Protein AF-A0A151SWX1-F1 (afdb_monomer_lite)

pLDDT: mean 77.58, std 15.82, range [44.19, 94.75]

Radius of gyration: 24.58 Å; chains: 1; bounding box: 54×52×32 Å

Foldseek 3Di:
DVVVVVVVVVVVPDDDDDDPPPPPDPDPDPVVVVVVVVCQQPPDPPHVDDQVRCCVVVVDGPVVVVVVVVVCVVPDVVD

Structure (mmCIF, N/CA/C/O backbone):
data_AF-A0A151SWX1-F1
#
_entry.id   AF-A0A151SWX1-F1
#
loop_
_atom_site.group_PDB
_atom_site.id
_atom_site.type_symbol
_atom_site.label_atom_id
_atom_site.label_alt_id
_atom_site.label_comp_id
_atom_site.label_asym_id
_atom_site.label_entity_id
_atom_site.label_seq_id
_atom_site.pdbx_PDB_ins_code
_atom_site.Cartn_x
_atom_site.Cartn_y
_atom_site.Cartn_z
_atom_site.occupancy
_atom_site.B_iso_or_equiv
_atom_site.auth_seq_id
_atom_site.auth_comp_id
_atom_site.auth_asym_id
_atom_site.auth_atom_id
_atom_site.pdbx_PDB_model_num
ATOM 1 N N . MET A 1 1 ? 38.296 36.173 -19.879 1.00 51.66 1 MET A N 1
ATOM 2 C CA . MET A 1 1 ? 37.489 35.022 -19.407 1.00 51.66 1 MET A CA 1
ATOM 3 C C . MET A 1 1 ? 36.871 35.314 -18.044 1.00 51.66 1 MET A C 1
ATOM 5 O O . MET A 1 1 ? 35.661 35.229 -17.936 1.00 51.66 1 MET A O 1
ATOM 9 N N . GLU A 1 2 ? 37.651 35.755 -17.053 1.00 48.66 2 GLU A N 1
ATOM 10 C CA . GLU A 1 2 ? 37.164 36.106 -15.701 1.00 48.66 2 GLU A CA 1
ATOM 11 C C . GLU A 1 2 ? 36.189 37.305 -15.654 1.00 48.66 2 GLU A C 1
ATOM 13 O O . GLU A 1 2 ? 35.201 37.275 -14.925 1.00 48.66 2 GLU A O 1
ATOM 18 N N . GLU A 1 3 ? 36.404 38.348 -16.464 1.00 50.56 3 GLU A N 1
ATOM 19 C CA . GLU A 1 3 ? 35.526 39.537 -16.465 1.00 50.56 3 GLU A CA 1
ATOM 20 C C . GLU A 1 3 ? 34.141 39.280 -17.075 1.00 50.56 3 GLU A C 1
ATOM 22 O O . GLU A 1 3 ? 33.140 39.825 -16.616 1.00 50.56 3 GLU A O 1
ATOM 27 N N . VAL A 1 4 ? 34.064 38.385 -18.063 1.00 59.44 4 VAL A N 1
ATOM 28 C CA . VAL A 1 4 ? 32.799 38.000 -18.712 1.00 59.44 4 VAL A CA 1
ATOM 29 C C . VAL A 1 4 ? 31.892 37.259 -17.725 1.00 59.44 4 VAL A C 1
ATOM 31 O O . VAL A 1 4 ? 30.678 37.444 -17.730 1.00 59.44 4 VAL A O 1
ATOM 34 N N . ILE A 1 5 ? 32.484 36.462 -16.832 1.00 58.62 5 ILE A N 1
ATOM 35 C CA . ILE A 1 5 ? 31.757 35.713 -15.802 1.00 58.62 5 ILE A CA 1
ATOM 36 C C . ILE A 1 5 ? 31.177 36.668 -14.747 1.00 58.62 5 ILE A C 1
ATOM 38 O O . ILE A 1 5 ? 30.044 36.470 -14.306 1.00 58.62 5 ILE A O 1
ATOM 42 N N . ARG A 1 6 ? 31.902 37.739 -14.391 1.00 54.44 6 ARG A N 1
ATOM 43 C CA . ARG A 1 6 ? 31.417 38.766 -13.450 1.00 54.44 6 ARG A CA 1
ATOM 44 C C . ARG A 1 6 ? 30.190 39.508 -13.987 1.00 54.44 6 ARG A C 1
ATOM 46 O O . ARG A 1 6 ? 29.219 39.662 -13.253 1.00 54.44 6 ARG A O 1
ATOM 53 N N . LEU A 1 7 ? 30.196 39.862 -15.274 1.00 60.28 7 LEU A N 1
ATOM 54 C CA . LEU A 1 7 ? 29.091 40.576 -15.926 1.00 60.28 7 LEU A CA 1
ATOM 55 C C . LEU A 1 7 ? 27.791 39.746 -15.972 1.00 60.28 7 LEU A C 1
ATOM 57 O O . LEU A 1 7 ? 26.693 40.267 -15.784 1.00 60.28 7 LEU A O 1
ATOM 61 N N . ILE A 1 8 ? 27.912 38.431 -16.194 1.00 59.75 8 ILE A N 1
ATOM 62 C CA . ILE A 1 8 ? 26.762 37.516 -16.243 1.00 59.75 8 ILE A CA 1
ATOM 63 C C . ILE A 1 8 ? 26.138 37.356 -14.850 1.00 59.75 8 ILE A C 1
ATOM 65 O O . ILE A 1 8 ? 24.912 37.362 -14.735 1.00 59.75 8 ILE A O 1
ATOM 69 N N . LEU A 1 9 ? 26.955 37.275 -13.794 1.00 56.19 9 LEU A N 1
ATOM 70 C CA . LEU A 1 9 ? 26.476 37.141 -12.414 1.00 56.19 9 LEU A CA 1
ATOM 71 C C . LEU A 1 9 ? 25.759 38.401 -11.896 1.00 56.19 9 LEU A C 1
ATOM 73 O O . LEU A 1 9 ? 24.794 38.265 -11.146 1.00 56.19 9 LEU A O 1
ATOM 77 N N . GLU A 1 10 ? 26.162 39.601 -12.329 1.00 58.50 10 GLU A N 1
ATOM 78 C CA . GLU A 1 10 ? 25.466 40.856 -11.992 1.00 58.50 10 GLU A CA 1
ATOM 79 C C . GLU A 1 10 ? 24.113 41.000 -12.709 1.00 58.50 10 GLU A C 1
ATOM 81 O O . GLU A 1 10 ? 23.152 41.477 -12.110 1.00 58.50 10 GLU A O 1
ATOM 86 N N . SER A 1 11 ? 23.984 40.521 -13.954 1.00 51.47 11 SER A N 1
ATOM 87 C CA . SER A 1 11 ? 22.735 40.644 -14.732 1.00 51.47 11 SER A CA 1
ATOM 88 C C . SER A 1 11 ? 21.573 39.761 -14.247 1.00 51.47 11 SER A C 1
ATOM 90 O O . SER A 1 11 ? 20.416 40.026 -14.573 1.00 51.47 11 SER A O 1
ATOM 92 N N . ILE A 1 12 ? 21.858 38.715 -13.461 1.00 48.81 12 ILE A N 1
ATOM 93 C CA . ILE A 1 12 ? 20.837 37.796 -12.920 1.00 48.81 12 ILE A CA 1
ATOM 94 C C . ILE A 1 12 ? 20.287 38.325 -11.576 1.00 48.81 12 ILE A C 1
ATOM 96 O O . ILE A 1 12 ? 19.291 37.823 -11.044 1.00 48.81 12 ILE A O 1
ATOM 100 N N . GLY A 1 13 ? 20.890 39.394 -11.042 1.00 52.47 13 GLY A N 1
ATOM 101 C CA . GLY A 1 13 ? 20.397 40.146 -9.897 1.00 52.47 13 GLY A CA 1
ATOM 102 C C . GLY A 1 13 ? 19.149 40.958 -10.239 1.00 52.47 13 GLY A C 1
ATOM 103 O O . GLY A 1 13 ? 19.235 42.153 -10.486 1.00 52.47 13 GLY A O 1
ATOM 104 N N . SER A 1 14 ? 17.985 40.314 -10.138 1.00 54.00 14 SER A N 1
ATOM 105 C CA . SER A 1 14 ? 16.631 40.895 -10.186 1.00 54.00 14 SER A CA 1
ATOM 106 C C . SER A 1 14 ? 16.035 41.067 -11.579 1.00 54.00 14 SER A C 1
ATOM 108 O O . SER A 1 14 ? 16.169 42.121 -12.177 1.00 54.00 14 SER A O 1
ATOM 110 N N . ASN A 1 15 ? 15.262 40.069 -12.024 1.00 46.03 15 ASN A N 1
ATOM 111 C CA . ASN A 1 15 ? 13.941 40.285 -12.627 1.00 46.03 15 ASN A CA 1
ATOM 112 C C . ASN A 1 15 ? 13.088 39.011 -12.492 1.00 46.03 15 ASN A C 1
ATOM 114 O O . ASN A 1 15 ? 13.418 37.939 -12.993 1.00 46.03 15 ASN A O 1
ATOM 118 N N . ASN A 1 16 ? 12.008 39.152 -11.726 1.00 55.94 16 ASN A N 1
ATOM 119 C CA . ASN A 1 16 ? 10.992 38.148 -11.424 1.00 55.94 16 ASN A CA 1
ATOM 120 C C . ASN A 1 16 ? 10.411 37.516 -12.702 1.00 55.94 16 ASN A C 1
ATOM 122 O O . ASN A 1 16 ? 10.147 38.243 -13.649 1.00 55.94 16 ASN A O 1
ATOM 126 N N . ILE A 1 17 ? 10.163 36.200 -12.670 1.00 48.88 17 ILE A N 1
ATOM 127 C CA . ILE A 1 17 ? 9.019 35.436 -13.230 1.00 48.88 17 ILE A CA 1
ATOM 128 C C . ILE A 1 17 ? 9.495 33.986 -13.428 1.00 48.88 17 ILE A C 1
ATOM 130 O O . ILE A 1 17 ? 9.654 33.529 -14.544 1.00 48.88 17 ILE A O 1
ATOM 134 N N . PHE A 1 18 ? 9.709 33.220 -12.355 1.00 44.19 18 PHE A N 1
ATOM 135 C CA . PHE A 1 18 ? 9.573 31.759 -12.415 1.00 44.19 18 PHE A CA 1
ATOM 136 C C . PHE A 1 18 ? 9.070 31.266 -11.060 1.00 44.19 18 PHE A C 1
ATOM 138 O O . PHE A 1 18 ? 9.662 31.524 -10.017 1.00 44.19 18 PHE A O 1
ATOM 145 N N . ARG A 1 19 ? 7.902 30.624 -11.122 1.00 48.44 19 ARG A N 1
ATOM 146 C CA . ARG A 1 19 ? 7.099 30.021 -10.048 1.00 48.44 19 ARG A CA 1
ATOM 147 C C . ARG A 1 19 ? 7.954 29.562 -8.866 1.00 48.44 19 ARG A C 1
ATOM 149 O O . ARG A 1 19 ? 8.966 28.901 -9.083 1.00 48.44 19 ARG A O 1
ATOM 156 N N . CYS A 1 20 ? 7.500 29.814 -7.633 1.00 48.25 20 CYS A N 1
ATOM 157 C CA . CYS A 1 20 ? 8.092 29.249 -6.420 1.00 48.25 20 CYS A CA 1
ATOM 158 C C . CYS A 1 20 ? 7.983 27.708 -6.415 1.00 48.25 20 CYS A C 1
ATOM 160 O O . CYS A 1 20 ? 7.164 27.092 -5.731 1.00 48.25 20 CYS A O 1
ATOM 162 N N . SER A 1 21 ? 8.830 27.054 -7.200 1.00 63.00 21 SER A N 1
ATOM 163 C CA . SER A 1 21 ? 9.098 25.634 -7.111 1.00 63.00 21 SER A CA 1
ATOM 164 C C . SER A 1 21 ? 9.897 25.439 -5.835 1.00 63.00 21 SER A C 1
ATOM 166 O O . SER A 1 21 ? 11.128 25.427 -5.853 1.00 63.00 21 SER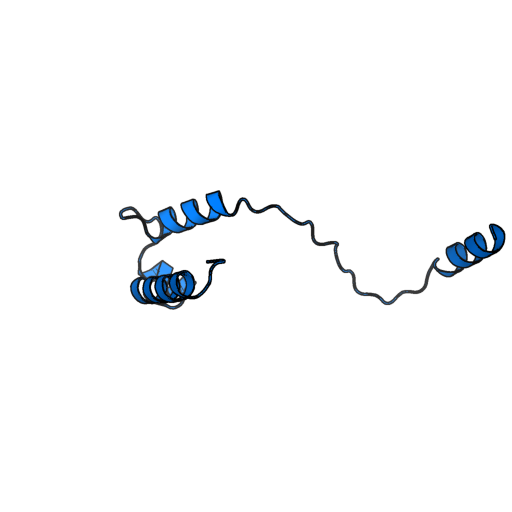 A O 1
ATOM 168 N N . HIS A 1 22 ? 9.191 25.315 -4.712 1.00 67.62 22 HIS A N 1
ATOM 169 C CA . HIS A 1 22 ? 9.756 24.738 -3.502 1.00 67.62 22 HI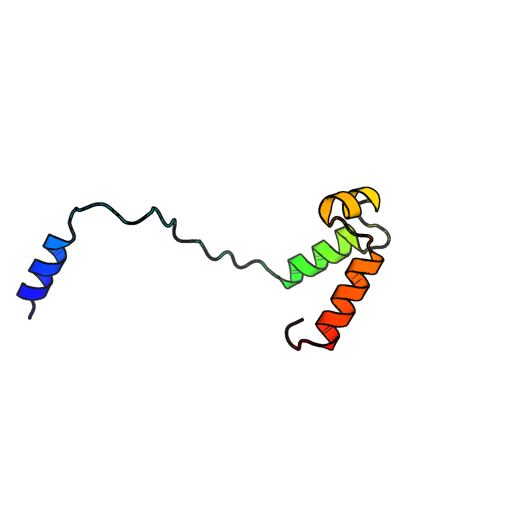S A CA 1
ATOM 170 C C . HIS A 1 22 ? 10.516 23.483 -3.932 1.00 67.62 22 HIS A C 1
ATOM 172 O O . HIS A 1 22 ? 9.911 22.570 -4.502 1.00 67.62 22 HIS A O 1
ATOM 178 N N . ARG A 1 23 ? 11.846 23.459 -3.750 1.00 70.38 23 ARG A N 1
ATOM 179 C CA . ARG A 1 23 ? 12.640 22.259 -4.038 1.00 70.38 23 ARG A CA 1
ATOM 180 C C . ARG A 1 23 ? 11.971 21.113 -3.289 1.00 70.38 23 ARG A C 1
ATOM 182 O O . ARG A 1 23 ? 11.943 21.120 -2.059 1.00 70.38 23 ARG A O 1
ATOM 189 N N . ARG A 1 24 ? 11.393 20.157 -4.021 1.00 71.62 24 ARG A N 1
ATOM 190 C CA . ARG A 1 24 ? 10.811 18.965 -3.407 1.00 71.62 24 ARG A CA 1
ATOM 191 C C . ARG A 1 24 ? 11.945 18.252 -2.687 1.00 71.62 24 ARG A C 1
ATOM 193 O O . ARG A 1 24 ? 12.869 17.762 -3.332 1.00 71.62 24 ARG A O 1
ATOM 200 N N . LYS A 1 25 ? 11.894 18.226 -1.355 1.00 80.50 25 LYS A N 1
ATOM 201 C CA . LYS A 1 25 ? 12.738 17.314 -0.588 1.00 80.50 25 LYS A CA 1
ATOM 202 C C . LYS A 1 25 ? 12.327 15.905 -0.988 1.00 80.50 25 LYS A C 1
ATOM 204 O O . LYS A 1 25 ? 11.170 15.526 -0.819 1.00 80.50 25 LYS A O 1
ATOM 209 N N . VAL A 1 26 ? 13.270 15.159 -1.549 1.00 77.31 26 VAL A N 1
ATOM 210 C CA . VAL A 1 26 ? 13.104 13.725 -1.758 1.00 77.31 26 VAL A CA 1
ATOM 211 C C . VAL A 1 26 ? 13.159 13.095 -0.374 1.00 77.31 26 VAL A C 1
ATOM 213 O O . VAL A 1 26 ? 14.221 12.989 0.232 1.00 77.31 26 VAL A O 1
ATOM 216 N N . VAL A 1 27 ? 11.990 12.766 0.166 1.00 80.38 27 VAL A N 1
ATOM 217 C CA . VAL A 1 27 ? 11.886 11.949 1.371 1.00 80.38 27 VAL A CA 1
ATOM 218 C C . VAL A 1 27 ? 12.008 10.509 0.910 1.00 80.38 27 VAL A C 1
ATOM 220 O O . VAL A 1 27 ? 11.200 10.050 0.104 1.00 80.38 27 VAL A O 1
ATOM 223 N N . HIS A 1 28 ? 13.033 9.809 1.391 1.00 77.56 28 HIS A N 1
ATOM 224 C CA . HIS A 1 28 ? 13.172 8.384 1.136 1.00 77.56 28 HIS A CA 1
ATOM 225 C C . HIS A 1 28 ? 12.097 7.649 1.941 1.00 77.56 28 HIS A C 1
ATOM 227 O O . HIS A 1 28 ? 12.285 7.315 3.111 1.00 77.56 28 HIS A O 1
ATOM 233 N N . CYS A 1 29 ? 10.926 7.463 1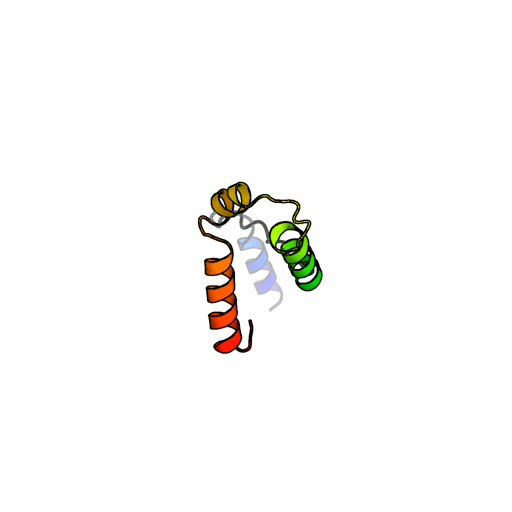.338 1.00 72.00 29 CYS A N 1
ATOM 234 C CA . CYS A 1 29 ? 9.893 6.611 1.900 1.00 72.00 29 CYS A CA 1
ATOM 235 C C . CYS A 1 29 ? 10.449 5.190 1.918 1.00 72.00 29 CYS A C 1
ATOM 237 O O . CYS A 1 29 ? 10.784 4.649 0.868 1.00 72.00 29 CYS A O 1
ATOM 239 N N . ASN A 1 30 ? 10.580 4.599 3.104 1.00 83.38 30 ASN A N 1
ATOM 240 C CA . ASN A 1 30 ? 10.950 3.197 3.229 1.00 83.38 30 ASN A CA 1
ATOM 241 C C . ASN A 1 30 ? 9.801 2.346 2.655 1.00 83.38 30 ASN A C 1
ATOM 243 O O . ASN A 1 30 ? 8.823 2.075 3.353 1.00 83.38 30 ASN A O 1
ATOM 247 N N . GLN A 1 31 ? 9.883 2.046 1.354 1.00 79.81 31 GLN A N 1
ATOM 248 C CA . GLN A 1 31 ? 8.816 1.410 0.579 1.00 79.81 31 GLN A CA 1
ATOM 249 C C . GLN A 1 31 ? 8.438 0.051 1.158 1.00 79.81 31 GLN A C 1
ATOM 251 O O . GLN A 1 31 ? 7.249 -0.216 1.297 1.00 79.81 31 GLN A O 1
ATOM 256 N N . GLU A 1 32 ? 9.425 -0.748 1.563 1.00 82.50 32 GLU A N 1
ATOM 257 C CA . GLU A 1 32 ? 9.211 -2.067 2.168 1.00 82.50 32 GLU A CA 1
ATOM 258 C C . GLU A 1 32 ? 8.385 -1.954 3.451 1.00 82.50 32 GLU A C 1
ATOM 260 O O . GLU A 1 32 ? 7.305 -2.529 3.560 1.00 82.50 32 GLU A O 1
ATOM 265 N N . LYS A 1 33 ? 8.812 -1.092 4.382 1.00 87.25 33 LYS A N 1
ATOM 266 C CA . LYS A 1 33 ? 8.070 -0.871 5.630 1.00 87.25 33 LYS A CA 1
ATOM 267 C C . LYS A 1 33 ? 6.660 -0.326 5.380 1.00 87.25 33 LYS A C 1
ATOM 269 O O . LYS A 1 33 ? 5.721 -0.666 6.098 1.00 87.25 33 LYS A O 1
ATOM 274 N N . GLY A 1 34 ? 6.508 0.539 4.377 1.00 87.25 34 GLY A N 1
ATOM 275 C CA . GLY A 1 34 ? 5.209 1.068 3.972 1.00 87.25 34 GLY A CA 1
ATOM 276 C C . GLY A 1 34 ? 4.281 -0.012 3.414 1.00 87.25 34 GLY A C 1
ATOM 277 O O . GLY A 1 34 ? 3.089 -0.000 3.722 1.00 87.25 34 GLY A O 1
ATOM 278 N N . TYR A 1 35 ? 4.823 -0.950 2.634 1.00 85.56 35 TYR A N 1
ATOM 279 C CA . TYR A 1 35 ? 4.088 -2.095 2.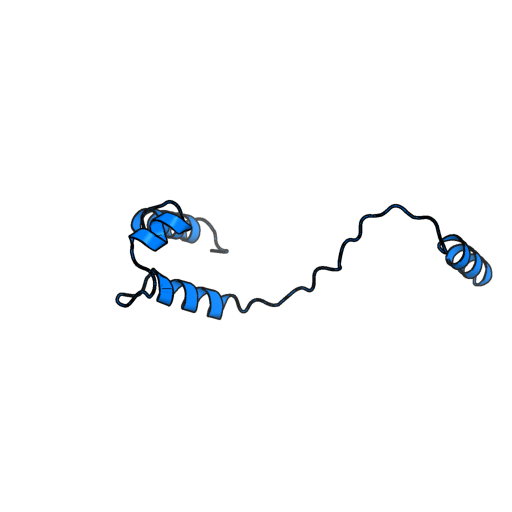104 1.00 85.56 35 TYR A CA 1
ATOM 280 C C . TYR A 1 35 ? 3.589 -3.001 3.230 1.00 85.56 35 TYR A C 1
ATOM 282 O O . TYR A 1 35 ? 2.389 -3.262 3.300 1.00 85.56 35 TYR A O 1
ATOM 290 N N . ASP A 1 36 ? 4.468 -3.395 4.152 1.00 88.00 36 ASP A N 1
ATOM 291 C CA . ASP A 1 36 ? 4.103 -4.266 5.274 1.00 88.00 36 ASP A CA 1
ATOM 292 C C . ASP A 1 36 ? 3.021 -3.636 6.147 1.00 88.00 36 ASP A C 1
ATOM 294 O O . ASP A 1 36 ? 2.054 -4.289 6.542 1.00 88.00 36 ASP A O 1
ATOM 298 N N . GLN A 1 37 ? 3.149 -2.338 6.427 1.00 89.62 37 GLN A N 1
ATOM 299 C CA . GLN A 1 37 ? 2.165 -1.616 7.221 1.00 89.62 37 GLN A CA 1
ATOM 300 C C . GLN A 1 37 ? 0.815 -1.532 6.501 1.00 89.62 37 GLN A C 1
ATOM 302 O O . GLN A 1 37 ? -0.222 -1.803 7.101 1.00 89.62 37 GLN A O 1
ATOM 307 N N . LEU A 1 38 ? 0.814 -1.239 5.197 1.00 87.00 38 LEU A N 1
ATOM 308 C CA . LEU A 1 38 ? -0.407 -1.228 4.394 1.00 87.00 38 LEU A CA 1
ATOM 309 C C . LEU A 1 38 ? -1.055 -2.619 4.331 1.00 87.00 38 LEU A C 1
ATOM 311 O O . LEU A 1 38 ? -2.279 -2.734 4.433 1.00 87.00 38 LEU A O 1
ATOM 315 N N . PHE A 1 39 ? -0.256 -3.678 4.191 1.00 87.31 39 PHE A N 1
ATOM 316 C CA . PHE A 1 39 ? -0.760 -5.045 4.188 1.00 87.31 39 PHE A CA 1
ATOM 317 C C . PHE A 1 39 ? -1.387 -5.408 5.538 1.00 87.31 39 PHE A C 1
ATOM 319 O O . PHE A 1 39 ? -2.528 -5.866 5.585 1.00 87.31 39 PHE A O 1
ATOM 326 N N . ASN A 1 40 ? -0.697 -5.133 6.642 1.00 89.44 40 ASN A N 1
ATOM 327 C CA . ASN A 1 40 ? -1.197 -5.428 7.982 1.00 89.44 40 ASN A CA 1
ATOM 328 C C . ASN A 1 40 ? -2.475 -4.645 8.317 1.00 89.44 40 ASN A C 1
ATOM 330 O O . ASN A 1 40 ? -3.434 -5.217 8.833 1.00 89.44 40 ASN A O 1
ATOM 334 N N . ASP A 1 41 ? -2.540 -3.366 7.951 1.00 89.31 41 ASP A N 1
ATOM 335 C CA . ASP A 1 41 ? -3.667 -2.499 8.295 1.00 89.31 41 ASP A CA 1
ATOM 336 C C . ASP A 1 41 ? -4.967 -2.865 7.560 1.00 89.31 41 ASP A C 1
ATOM 338 O O . ASP A 1 41 ? -6.059 -2.696 8.111 1.00 89.31 41 ASP A O 1
ATOM 342 N N . TYR A 1 42 ? -4.875 -3.352 6.316 1.00 85.44 42 TYR A N 1
ATOM 343 C CA . TYR A 1 42 ? -6.040 -3.578 5.447 1.00 85.44 42 TYR A CA 1
ATOM 344 C C . TYR A 1 42 ? -6.291 -5.044 5.084 1.00 85.44 42 TYR A C 1
ATOM 346 O O . TYR A 1 42 ? -7.430 -5.413 4.763 1.00 85.44 42 TYR A O 1
ATOM 354 N N . PHE A 1 43 ? -5.242 -5.868 5.082 1.00 83.56 43 PHE A N 1
ATOM 355 C CA . PHE A 1 43 ? -5.267 -7.232 4.561 1.00 83.56 43 PHE A CA 1
ATOM 356 C C . PHE A 1 43 ? -5.024 -8.321 5.612 1.00 83.56 43 PHE A C 1
ATOM 358 O O . PHE A 1 43 ? -5.383 -9.469 5.357 1.00 83.56 43 PHE A O 1
ATOM 365 N N . SER A 1 44 ? -4.534 -7.980 6.803 1.00 87.62 44 SER A N 1
ATOM 366 C CA . SER A 1 44 ? -4.487 -8.923 7.927 1.00 87.62 44 SER A CA 1
ATOM 367 C C . SER A 1 44 ? -5.888 -9.405 8.329 1.00 87.62 44 SER A C 1
ATOM 369 O O . SER A 1 44 ? -6.889 -8.724 8.081 1.00 87.62 44 SER A O 1
ATOM 371 N N . ASP A 1 45 ? -5.957 -10.567 8.975 1.00 85.44 45 ASP A N 1
ATOM 372 C CA . ASP A 1 45 ? -7.181 -11.069 9.610 1.00 85.44 45 ASP A CA 1
ATOM 373 C C . ASP A 1 45 ? -7.642 -10.136 10.740 1.00 85.44 45 ASP A C 1
ATOM 375 O O . ASP A 1 45 ? -8.837 -9.910 10.921 1.00 85.44 45 ASP A O 1
ATOM 379 N N . ASN A 1 46 ? -6.687 -9.506 11.433 1.00 87.75 46 ASN A N 1
ATOM 380 C CA . ASN A 1 46 ? -6.924 -8.477 12.448 1.00 87.75 46 ASN A CA 1
ATOM 381 C C . ASN A 1 46 ? -6.726 -7.066 11.865 1.00 87.75 46 ASN A C 1
ATOM 383 O O . ASN A 1 46 ? -6.037 -6.233 12.453 1.00 87.75 46 ASN A O 1
ATOM 387 N N . SER A 1 47 ? -7.272 -6.804 10.673 1.00 85.88 47 SER A N 1
ATOM 388 C CA . SER A 1 47 ? -7.121 -5.509 9.998 1.00 85.88 47 SER A CA 1
ATOM 389 C C . SER A 1 47 ? -7.674 -4.358 10.844 1.00 85.88 47 SER A C 1
ATOM 391 O O . SER A 1 47 ? -8.819 -4.421 11.300 1.00 85.88 47 SER A O 1
ATOM 393 N N . VAL A 1 48 ? -6.910 -3.270 10.962 1.00 91.44 48 VAL A N 1
ATOM 394 C CA . VAL A 1 48 ? -7.327 -2.035 11.652 1.00 91.44 48 VAL A CA 1
ATOM 395 C C . VAL A 1 48 ? -8.547 -1.407 10.969 1.00 91.44 48 VAL A C 1
ATOM 397 O O . VAL A 1 48 ? -9.437 -0.872 11.632 1.00 91.44 48 VAL A O 1
ATOM 400 N N . TYR A 1 49 ? -8.614 -1.487 9.636 1.00 87.88 49 TYR A N 1
ATOM 401 C CA . TYR A 1 49 ? -9.693 -0.885 8.858 1.00 87.88 49 TYR A CA 1
ATOM 402 C C . TYR A 1 49 ? -10.760 -1.903 8.464 1.00 87.88 49 TYR A C 1
ATOM 404 O O . TYR A 1 49 ? -10.497 -2.917 7.822 1.00 87.88 49 TYR A O 1
ATOM 412 N N . THR A 1 50 ? -12.017 -1.574 8.757 1.00 90.06 50 THR A N 1
ATOM 413 C CA . THR A 1 50 ? -13.156 -2.414 8.368 1.00 90.06 50 THR A CA 1
ATOM 414 C C . THR A 1 50 ? -13.410 -2.373 6.857 1.00 90.06 50 THR A C 1
ATOM 416 O O . THR A 1 50 ? -13.072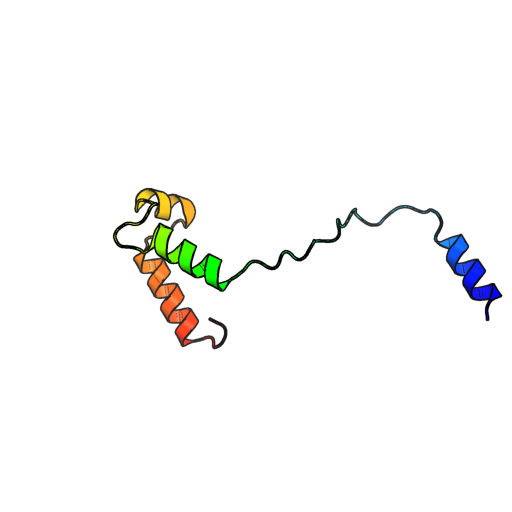 -1.415 6.154 1.00 90.06 50 THR A O 1
ATOM 419 N N . LYS A 1 51 ? -14.110 -3.389 6.336 1.00 88.94 51 LYS A N 1
ATOM 420 C CA . LYS A 1 51 ? -14.487 -3.502 4.913 1.00 88.94 51 LYS A CA 1
ATOM 421 C C . LYS A 1 51 ? -15.147 -2.234 4.350 1.00 88.94 51 LYS A C 1
ATOM 423 O O . LYS A 1 51 ? -14.898 -1.872 3.200 1.00 88.94 51 LYS A O 1
ATOM 428 N N . THR A 1 52 ? -15.977 -1.557 5.141 1.00 91.31 52 THR A N 1
ATOM 429 C CA . THR A 1 52 ? -16.670 -0.323 4.738 1.00 91.31 52 THR A CA 1
ATOM 430 C C . THR A 1 52 ? -15.699 0.847 4.590 1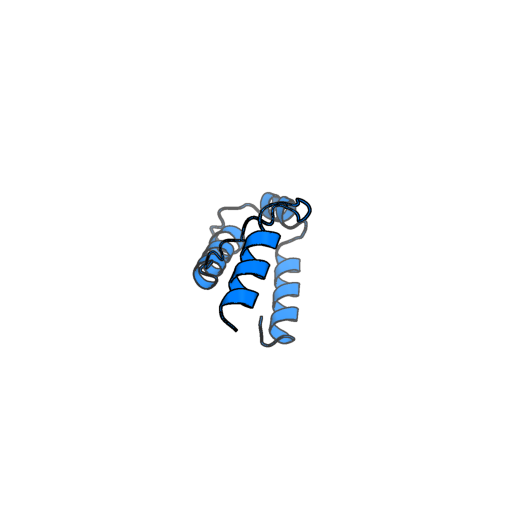.00 91.31 52 THR A C 1
ATOM 432 O O . THR A 1 52 ? -15.818 1.636 3.655 1.00 91.31 52 THR A O 1
ATOM 435 N N . GLN A 1 53 ? -14.704 0.948 5.473 1.00 91.56 53 GLN A N 1
ATOM 436 C CA . GLN A 1 53 ? -13.669 1.980 5.400 1.00 91.56 53 GLN A CA 1
ATOM 437 C C . GLN A 1 53 ? -12.747 1.749 4.198 1.00 91.56 53 GLN A C 1
ATOM 439 O O . GLN A 1 53 ? -12.474 2.693 3.456 1.00 91.56 53 GLN A O 1
ATOM 444 N N . PHE A 1 54 ? -12.365 0.493 3.932 1.00 89.12 54 PHE A N 1
ATOM 445 C CA . PHE A 1 54 ? -11.615 0.125 2.726 1.00 89.12 54 PHE A CA 1
ATOM 446 C C . PHE A 1 54 ? -12.355 0.559 1.452 1.00 89.12 54 PHE A C 1
ATOM 448 O O . PHE A 1 54 ? -11.779 1.219 0.589 1.00 89.12 54 PHE A O 1
ATOM 455 N N . GLN A 1 55 ? -13.656 0.258 1.359 1.00 91.69 55 GLN A N 1
ATOM 456 C CA . GLN A 1 55 ? -14.477 0.663 0.216 1.00 91.69 55 GLN A CA 1
ATOM 457 C C . GLN A 1 55 ? -14.598 2.180 0.089 1.00 91.69 55 GLN A C 1
ATOM 459 O O . GLN A 1 55 ? -14.582 2.681 -1.024 1.00 91.69 55 GLN A O 1
ATOM 464 N N . ARG A 1 56 ? -14.687 2.937 1.186 1.00 93.62 56 ARG A N 1
ATOM 465 C CA . ARG A 1 56 ? -14.715 4.408 1.109 1.00 93.62 56 ARG A CA 1
ATOM 466 C C . ARG A 1 56 ? -13.395 4.978 0.585 1.00 93.62 56 ARG A C 1
ATOM 468 O O . ARG A 1 56 ? -13.425 5.895 -0.228 1.00 93.62 56 ARG A O 1
ATOM 475 N N . ARG A 1 57 ? -12.256 4.421 1.014 1.00 91.06 57 ARG A N 1
ATOM 476 C CA . ARG A 1 57 ? -10.918 4.914 0.647 1.00 91.06 57 ARG A CA 1
ATOM 477 C C . ARG A 1 57 ? -10.505 4.524 -0.771 1.00 91.06 57 ARG A C 1
ATOM 479 O O . ARG A 1 57 ? -10.107 5.383 -1.546 1.00 91.06 57 ARG A O 1
ATOM 486 N N . PHE A 1 58 ? -10.618 3.243 -1.112 1.00 85.94 58 PHE A N 1
ATOM 487 C CA . PHE A 1 58 ? -10.195 2.709 -2.412 1.00 85.94 58 PHE A CA 1
ATOM 488 C C . PHE A 1 58 ? -11.323 2.654 -3.440 1.00 85.94 58 PHE A C 1
ATOM 490 O O . PHE A 1 58 ? -11.076 2.355 -4.603 1.00 85.94 58 PHE A O 1
ATOM 497 N N . ARG A 1 59 ? -12.568 2.920 -3.022 1.00 93.38 59 ARG A N 1
ATOM 498 C CA . ARG A 1 59 ? -13.765 2.902 -3.882 1.00 93.38 59 ARG A CA 1
ATOM 499 C C . ARG A 1 59 ? -14.005 1.552 -4.571 1.00 93.38 59 ARG A C 1
ATOM 501 O O . ARG A 1 59 ? -14.729 1.478 -5.555 1.00 93.38 59 ARG A O 1
ATOM 508 N N . MET A 1 60 ? -13.438 0.474 -4.019 1.00 93.69 60 MET A N 1
ATOM 509 C CA . MET A 1 60 ? -13.494 -0.891 -4.548 1.00 93.69 60 MET A CA 1
ATOM 510 C C . MET A 1 60 ? -13.626 -1.927 -3.429 1.00 93.69 60 MET A C 1
ATOM 512 O O . MET A 1 60 ? -13.303 -1.676 -2.267 1.00 93.69 60 MET A O 1
ATOM 516 N N . ARG A 1 61 ? -14.082 -3.135 -3.782 1.00 89.81 61 ARG A N 1
ATOM 517 C CA . ARG A 1 61 ? -14.052 -4.290 -2.873 1.00 89.81 61 ARG A CA 1
ATOM 518 C C . ARG A 1 61 ? -12.640 -4.886 -2.819 1.00 89.81 61 ARG A C 1
ATOM 520 O O . ARG A 1 61 ? -11.946 -4.935 -3.830 1.00 89.81 61 ARG A O 1
ATOM 527 N N . ARG A 1 62 ? -12.256 -5.424 -1.657 1.00 87.12 62 ARG A N 1
ATOM 528 C CA . ARG A 1 62 ? -10.913 -5.978 -1.392 1.00 87.12 62 ARG A CA 1
ATOM 529 C C . ARG A 1 62 ? -10.469 -7.053 -2.397 1.00 87.12 62 ARG A C 1
ATOM 531 O O . ARG A 1 62 ? -9.335 -7.024 -2.851 1.00 87.12 62 ARG A O 1
ATOM 538 N N . HIS A 1 63 ? -11.363 -7.950 -2.815 1.00 89.44 63 HIS A N 1
ATOM 539 C CA . HIS A 1 63 ? -11.030 -8.985 -3.805 1.00 89.44 63 HIS A CA 1
ATOM 540 C C . HIS A 1 63 ? -10.737 -8.426 -5.207 1.00 89.44 63 HIS A C 1
ATOM 542 O O . HIS A 1 63 ? -9.947 -9.014 -5.937 1.00 89.44 63 HIS A O 1
ATOM 548 N N . VAL A 1 64 ? -11.361 -7.305 -5.595 1.00 91.81 64 VAL A N 1
ATOM 549 C CA . VAL A 1 64 ? -11.094 -6.657 -6.892 1.00 91.81 64 VAL A CA 1
ATOM 550 C C . VAL A 1 64 ? -9.689 -6.075 -6.880 1.00 91.81 64 VAL A C 1
ATOM 552 O O . VAL A 1 64 ? -8.930 -6.296 -7.815 1.00 91.81 64 VAL A O 1
ATOM 555 N N . PHE A 1 65 ? -9.327 -5.413 -5.780 1.00 87.88 65 PHE A N 1
ATOM 556 C CA . PHE A 1 65 ? -7.979 -4.897 -5.582 1.00 87.88 65 PHE A CA 1
ATOM 557 C C . PHE A 1 65 ? -6.928 -6.011 -5.687 1.00 87.88 65 PHE A C 1
ATOM 559 O O . PHE A 1 65 ? -5.988 -5.885 -6.461 1.00 87.88 65 PHE A O 1
ATOM 566 N N . LEU A 1 66 ? -7.130 -7.137 -4.991 1.00 87.94 66 LEU A N 1
ATOM 567 C CA . LEU A 1 66 ? -6.208 -8.278 -5.057 1.00 87.94 66 LEU A CA 1
ATOM 568 C C . LEU A 1 66 ? -6.076 -8.854 -6.472 1.00 87.94 66 LEU A C 1
ATOM 570 O O . LEU A 1 66 ? -4.970 -9.151 -6.905 1.00 87.94 66 LEU A O 1
ATOM 574 N N . ARG A 1 67 ? -7.182 -8.975 -7.219 1.00 91.94 67 ARG A N 1
ATOM 575 C CA . ARG A 1 67 ? -7.137 -9.425 -8.620 1.00 91.94 67 ARG A CA 1
ATOM 576 C C . ARG A 1 67 ? -6.307 -8.496 -9.499 1.00 91.94 67 ARG A C 1
ATOM 578 O O . ARG A 1 67 ? -5.541 -8.985 -10.318 1.00 91.94 67 ARG A O 1
ATOM 585 N N . ILE A 1 68 ? -6.455 -7.184 -9.325 1.00 90.56 68 ILE A N 1
ATOM 586 C CA . ILE A 1 68 ? -5.676 -6.192 -10.074 1.00 90.56 68 ILE A CA 1
ATOM 587 C C . ILE A 1 68 ? -4.188 -6.346 -9.753 1.00 90.56 68 ILE A C 1
ATOM 589 O O . ILE A 1 68 ? -3.393 -6.446 -10.678 1.00 90.56 68 ILE A O 1
ATOM 593 N N . VAL A 1 69 ? -3.826 -6.436 -8.470 1.00 88.44 69 VAL A N 1
ATOM 594 C CA . VAL A 1 69 ? -2.427 -6.623 -8.050 1.00 88.44 69 VAL A CA 1
ATOM 595 C C . VAL A 1 69 ? -1.839 -7.894 -8.658 1.00 88.44 69 VAL A C 1
ATOM 597 O O . VAL A 1 69 ? -0.803 -7.822 -9.300 1.00 88.44 69 VAL A O 1
ATOM 600 N N . ILE A 1 70 ? -2.538 -9.028 -8.555 1.00 91.12 70 ILE A N 1
ATOM 601 C CA . ILE A 1 70 ? -2.080 -10.302 -9.133 1.00 91.12 70 ILE A CA 1
ATOM 602 C C . ILE A 1 70 ? -1.831 -10.172 -10.639 1.00 91.12 70 ILE A C 1
ATOM 604 O O . ILE A 1 70 ? -0.818 -10.649 -11.139 1.00 91.12 70 ILE A O 1
ATOM 608 N N . VAL A 1 71 ? -2.745 -9.534 -11.375 1.00 94.75 71 VAL A N 1
ATOM 609 C CA . VAL A 1 71 ? -2.586 -9.347 -12.824 1.00 94.75 71 VAL A CA 1
ATOM 610 C C . VAL A 1 71 ? -1.386 -8.452 -13.137 1.00 94.75 71 VAL A C 1
ATOM 612 O O . VAL A 1 71 ? -0.631 -8.779 -14.045 1.00 94.75 71 VAL A O 1
ATOM 615 N N . ILE A 1 72 ? -1.186 -7.364 -12.390 1.00 92.25 72 ILE A N 1
ATOM 616 C CA . ILE A 1 72 ? -0.062 -6.440 -12.599 1.00 92.25 72 ILE A CA 1
ATOM 617 C C . ILE A 1 72 ? 1.271 -7.131 -12.292 1.00 92.25 72 ILE A C 1
ATOM 619 O O . ILE A 1 72 ? 2.135 -7.145 -13.160 1.00 92.25 72 ILE A O 1
ATOM 623 N N . THR A 1 73 ? 1.413 -7.760 -11.124 1.00 89.06 73 THR A N 1
ATOM 624 C CA . THR A 1 73 ? 2.639 -8.472 -10.714 1.00 89.06 73 THR A CA 1
ATOM 625 C C . THR A 1 73 ? 2.988 -9.617 -11.671 1.00 89.06 73 THR A C 1
ATOM 627 O O . THR A 1 73 ? 4.153 -9.883 -11.940 1.00 89.06 73 THR A O 1
ATOM 630 N N . ASN A 1 74 ? 1.988 -10.289 -12.253 1.00 92.94 74 ASN A N 1
ATOM 631 C CA . ASN A 1 74 ? 2.243 -11.321 -13.263 1.00 92.94 74 ASN A CA 1
ATOM 632 C C . ASN A 1 74 ? 2.721 -10.756 -14.612 1.00 92.94 74 ASN A C 1
ATOM 634 O O . ASN A 1 74 ? 3.363 -11.477 -15.374 1.00 92.94 74 ASN A O 1
ATOM 638 N N . HIS A 1 75 ? 2.370 -9.512 -14.944 1.00 92.88 75 HIS A N 1
ATOM 639 C CA . HIS A 1 75 ? 2.670 -8.906 -16.243 1.00 92.88 75 HIS A CA 1
ATOM 640 C C . HIS A 1 75 ? 3.883 -7.972 -16.232 1.00 92.88 75 HIS A C 1
ATOM 642 O O . HIS A 1 75 ? 4.521 -7.815 -17.273 1.00 92.88 75 HIS A O 1
ATOM 648 N N . ASP A 1 76 ? 4.197 -7.347 -15.100 1.00 89.25 76 ASP A N 1
ATOM 649 C CA . ASP A 1 76 ? 5.251 -6.345 -14.978 1.00 89.25 76 ASP A CA 1
ATOM 650 C C . ASP A 1 76 ? 6.308 -6.788 -13.960 1.00 89.25 76 ASP A C 1
ATOM 652 O O . ASP A 1 76 ? 6.004 -7.075 -12.809 1.00 89.25 76 ASP A O 1
ATOM 656 N N . LYS A 1 77 ? 7.575 -6.803 -14.388 1.00 85.06 77 LYS A N 1
ATOM 657 C CA . LYS A 1 77 ? 8.733 -7.205 -13.576 1.00 85.06 77 LYS A CA 1
ATOM 658 C C . LYS A 1 77 ? 9.012 -6.245 -12.411 1.00 85.06 77 LYS A C 1
ATOM 660 O O . LYS A 1 77 ? 9.770 -6.593 -11.507 1.00 85.06 77 LYS A O 1
ATOM 665 N N . TYR A 1 78 ? 8.481 -5.027 -12.466 1.00 78.62 78 TYR A N 1
ATOM 666 C CA . TYR A 1 78 ? 8.695 -4.006 -11.441 1.00 78.62 78 TYR A CA 1
ATOM 667 C C . TYR A 1 78 ? 7.633 -4.009 -10.330 1.00 78.62 78 TYR A C 1
ATOM 669 O O . TYR A 1 78 ? 7.749 -3.207 -9.401 1.00 78.62 78 TYR A O 1
ATOM 677 N N . PHE A 1 79 ? 6.626 -4.882 -10.421 1.00 69.31 79 PHE A N 1
ATOM 678 C CA . PHE A 1 79 ? 5.525 -5.024 -9.464 1.00 69.31 79 PHE A CA 1
ATOM 679 C C . PHE A 1 79 ? 5.420 -6.443 -8.903 1.00 69.31 79 PHE A C 1
ATOM 681 O O . PHE A 1 79 ? 6.102 -7.349 -9.420 1.00 69.31 79 PHE A O 1
#

Secondary structure (DSSP, 8-state):
-HHHHHHHHHHTSS---S------------HHHHHHHHHHHHHSTT-SS-HHHHHHHHSS-HHHHHHHHHHHHHH-TT-

Organism: Cajanus cajan (NCBI:txid3821)

Sequence (79 aa):
MEEVIRLILESIGSNNIFRCSHRRKVVHCNQEKGYDQLFNDYFSDNSVYTKTQFQRRFRMRRHVFLRIVIVITNHDKYF

InterPro domains:
  IPR059462 Domain of unknown function DUF8418 [PF28509] (34-69)